Protein AF-A0A536AKN1-F1 (afdb_monomer)

Structure (mmCIF, N/CA/C/O backbone):
data_AF-A0A536AKN1-F1
#
_entry.id   AF-A0A536AKN1-F1
#
loop_
_atom_site.group_PDB
_atom_site.id
_atom_site.type_symbol
_atom_site.label_atom_id
_atom_site.label_alt_id
_atom_site.label_comp_id
_atom_site.label_asym_id
_atom_site.label_entity_id
_atom_site.label_seq_id
_atom_site.pdbx_PDB_ins_code
_atom_site.Cartn_x
_atom_site.Cartn_y
_atom_site.Cartn_z
_atom_site.occupancy
_atom_site.B_iso_or_equiv
_atom_site.auth_seq_id
_atom_site.auth_comp_id
_atom_site.auth_asym_id
_atom_site.auth_atom_id
_atom_site.pdbx_PDB_model_num
ATOM 1 N N . MET A 1 1 ? 5.788 7.776 -11.706 1.00 53.94 1 MET A N 1
ATOM 2 C CA . MET A 1 1 ? 6.090 7.745 -10.256 1.00 53.94 1 MET A CA 1
ATOM 3 C C . MET A 1 1 ? 5.157 8.608 -9.412 1.00 53.94 1 MET A C 1
ATOM 5 O O . MET A 1 1 ? 4.676 8.096 -8.413 1.00 53.94 1 MET A O 1
ATOM 9 N N . PHE A 1 2 ? 4.840 9.856 -9.796 1.00 59.47 2 PHE A N 1
ATOM 10 C CA . PHE A 1 2 ? 3.999 10.760 -8.983 1.00 59.47 2 PHE A CA 1
ATOM 11 C C . PHE A 1 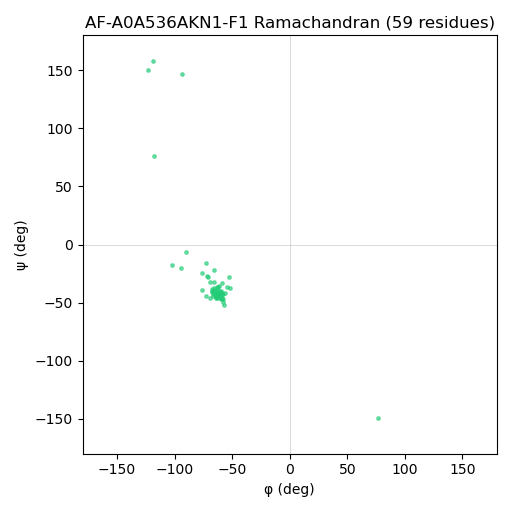2 ? 2.656 10.165 -8.516 1.00 59.47 2 PHE A C 1
ATOM 13 O O . PHE A 1 2 ? 2.271 10.373 -7.372 1.00 59.47 2 PHE A O 1
ATOM 20 N N . ALA A 1 3 ? 1.984 9.359 -9.346 1.00 69.38 3 ALA A N 1
ATOM 21 C CA . ALA A 1 3 ? 0.699 8.757 -8.983 1.00 69.38 3 ALA A CA 1
ATOM 22 C C . ALA A 1 3 ? 0.775 7.789 -7.782 1.00 69.38 3 ALA A C 1
ATOM 24 O O . ALA A 1 3 ? -0.113 7.813 -6.935 1.00 69.38 3 ALA A O 1
ATOM 25 N N . ILE A 1 4 ? 1.829 6.971 -7.666 1.00 73.00 4 ILE A N 1
ATOM 26 C CA . ILE A 1 4 ? 1.962 5.991 -6.569 1.00 73.00 4 ILE A CA 1
ATOM 27 C C . ILE A 1 4 ? 2.357 6.672 -5.261 1.00 73.00 4 ILE A C 1
ATOM 29 O O . ILE A 1 4 ? 1.807 6.343 -4.214 1.00 73.00 4 ILE A O 1
ATOM 33 N N . ALA A 1 5 ? 3.241 7.670 -5.321 1.00 76.88 5 ALA A N 1
ATOM 34 C CA . ALA A 1 5 ? 3.626 8.439 -4.141 1.00 76.88 5 ALA A CA 1
ATOM 35 C C . ALA A 1 5 ? 2.423 9.185 -3.529 1.00 76.88 5 ALA A C 1
ATOM 37 O O . ALA A 1 5 ? 2.220 9.160 -2.315 1.00 76.88 5 ALA A O 1
ATOM 38 N N . SER A 1 6 ? 1.564 9.792 -4.359 1.00 77.94 6 SER A N 1
ATOM 39 C CA . SER A 1 6 ? 0.314 10.401 -3.881 1.00 77.94 6 SER A CA 1
ATOM 40 C C . SER A 1 6 ? -0.637 9.371 -3.258 1.00 77.94 6 SER A C 1
ATOM 42 O O . SER A 1 6 ? -1.282 9.660 -2.250 1.00 77.94 6 SER A O 1
ATOM 44 N N . TRP A 1 7 ? -0.682 8.153 -3.803 1.00 81.19 7 TRP A N 1
ATOM 45 C CA . TRP A 1 7 ? -1.464 7.044 -3.252 1.00 81.19 7 TRP A CA 1
ATOM 46 C C . TRP A 1 7 ? -0.938 6.544 -1.901 1.00 81.19 7 TRP A C 1
ATOM 48 O O . TRP A 1 7 ? -1.734 6.304 -0.997 1.00 81.19 7 TRP A O 1
ATOM 58 N N . GLN A 1 8 ? 0.380 6.449 -1.717 1.00 88.94 8 GLN A N 1
ATOM 59 C CA . GLN A 1 8 ? 1.002 6.095 -0.433 1.00 88.94 8 GLN A CA 1
ATOM 60 C C . GLN A 1 8 ? 0.602 7.068 0.683 1.00 88.94 8 GLN A C 1
ATOM 62 O O . GLN A 1 8 ? 0.274 6.651 1.796 1.00 88.94 8 GLN A O 1
ATOM 67 N N . ILE A 1 9 ? 0.576 8.369 0.382 1.00 90.62 9 ILE A N 1
ATOM 68 C CA . ILE A 1 9 ? 0.163 9.405 1.339 1.00 90.62 9 ILE A CA 1
ATOM 69 C C . ILE A 1 9 ? -1.314 9.236 1.723 1.00 90.62 9 ILE A C 1
ATOM 71 O O . ILE A 1 9 ? -1.652 9.298 2.908 1.00 90.62 9 ILE A O 1
ATOM 75 N N . GLU A 1 10 ? -2.188 8.988 0.748 1.00 90.81 10 GLU A N 1
ATOM 76 C CA . GLU A 1 10 ? -3.621 8.786 0.987 1.00 90.81 10 GLU A CA 1
ATOM 77 C C . GLU A 1 10 ? -3.897 7.500 1.785 1.00 90.81 10 GLU A C 1
ATOM 79 O O . GLU A 1 10 ? -4.642 7.527 2.765 1.00 90.81 10 GLU A O 1
ATOM 84 N N . LEU A 1 11 ? -3.239 6.387 1.444 1.00 90.69 11 LEU A N 1
ATOM 85 C CA . LEU A 1 11 ? -3.350 5.125 2.184 1.00 90.69 11 LEU A CA 1
ATOM 86 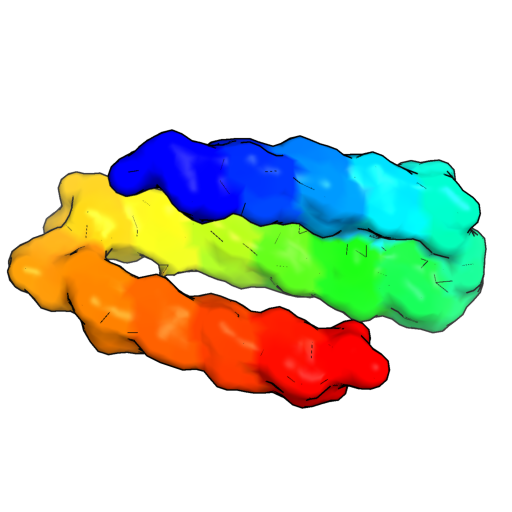C C . LEU A 1 11 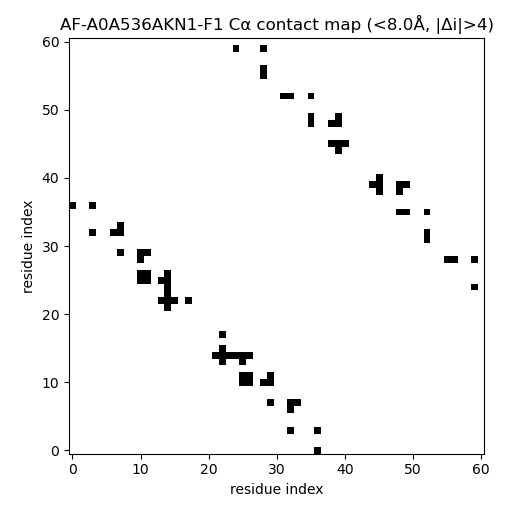? -2.874 5.273 3.631 1.00 90.69 11 LEU A C 1
ATOM 88 O O . LEU A 1 11 ? -3.551 4.818 4.555 1.00 90.69 11 LEU A O 1
ATOM 92 N N . ARG A 1 12 ? -1.755 5.978 3.848 1.00 93.81 12 ARG A N 1
ATOM 93 C CA . ARG A 1 12 ? -1.260 6.296 5.192 1.00 93.81 12 ARG A CA 1
ATOM 94 C C . ARG A 1 12 ? -2.260 7.153 5.966 1.00 93.81 12 ARG A C 1
ATOM 96 O O . ARG A 1 12 ? -2.505 6.883 7.140 1.00 93.81 12 ARG A O 1
ATOM 103 N N . ARG A 1 13 ? -2.865 8.159 5.328 1.00 94.25 13 ARG A N 1
ATOM 104 C CA . ARG A 1 13 ? -3.897 8.998 5.956 1.00 94.25 13 ARG A CA 1
ATOM 105 C C . ARG A 1 13 ? -5.111 8.166 6.378 1.00 94.25 13 ARG A C 1
ATOM 107 O O . ARG A 1 13 ? -5.560 8.302 7.515 1.00 94.25 13 ARG A O 1
ATOM 114 N N . ARG A 1 14 ? -5.611 7.278 5.514 1.00 91.31 14 ARG A N 1
ATOM 115 C CA . ARG A 1 14 ? -6.730 6.373 5.837 1.00 91.31 14 ARG A CA 1
ATOM 116 C C . ARG A 1 14 ? -6.376 5.410 6.966 1.00 91.31 14 ARG A C 1
ATOM 118 O O . ARG A 1 14 ? -7.107 5.321 7.942 1.00 91.31 14 ARG A O 1
ATOM 125 N N . MET A 1 15 ? -5.196 4.794 6.913 1.00 94.19 15 MET A N 1
ATOM 126 C CA . MET A 1 15 ? -4.702 3.927 7.986 1.00 94.19 15 MET A CA 1
ATOM 127 C C . MET A 1 15 ? -4.660 4.638 9.347 1.00 94.19 15 MET A C 1
ATOM 129 O O . MET A 1 15 ? -5.027 4.048 10.356 1.00 94.19 15 MET A O 1
ATOM 133 N N . LEU A 1 16 ? -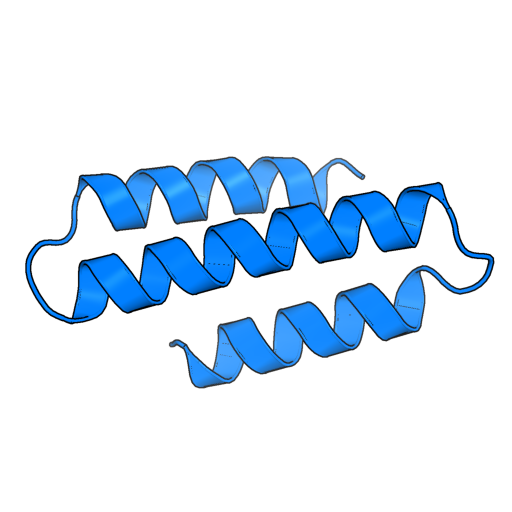4.217 5.897 9.395 1.00 93.94 16 LEU A N 1
ATOM 134 C CA . LEU A 1 16 ? -4.128 6.654 10.649 1.00 93.94 16 LEU A CA 1
ATOM 135 C C . LEU A 1 16 ? -5.487 7.157 11.160 1.00 93.94 16 LEU A C 1
ATOM 137 O O . LEU A 1 16 ? -5.633 7.405 12.355 1.00 93.94 16 LEU A O 1
ATOM 141 N N . THR A 1 17 ? -6.467 7.332 10.273 1.00 93.06 17 THR A N 1
ATOM 142 C CA . THR A 1 17 ? -7.801 7.860 10.615 1.00 93.06 17 THR A CA 1
ATOM 143 C C . THR A 1 17 ? -8.828 6.764 10.893 1.00 93.06 17 THR A C 1
ATOM 145 O O . THR A 1 17 ? -9.819 7.015 11.577 1.00 93.06 17 THR A O 1
ATOM 148 N N . THR A 1 18 ? -8.592 5.540 10.423 1.00 90.19 18 THR A N 1
ATOM 149 C CA . THR A 1 18 ? -9.449 4.380 10.678 1.00 90.19 18 THR A CA 1
ATOM 150 C C . THR A 1 18 ? -8.964 3.571 11.889 1.00 90.19 18 THR A C 1
ATOM 152 O O . THR A 1 18 ? -7.767 3.458 12.140 1.00 90.19 18 THR A O 1
ATOM 155 N N . ARG A 1 19 ? -9.893 2.974 12.649 1.00 88.12 19 ARG A N 1
ATOM 156 C CA . ARG A 1 19 ? -9.600 2.074 13.782 1.00 88.12 19 ARG A CA 1
ATOM 157 C C . ARG A 1 19 ? -10.177 0.681 13.537 1.00 88.12 19 ARG A C 1
ATOM 159 O O . ARG A 1 19 ? -11.126 0.515 12.776 1.00 88.12 19 ARG A O 1
ATOM 166 N N . GLY A 1 20 ? -9.632 -0.324 14.219 1.00 86.62 20 GLY A N 1
ATOM 167 C CA . GLY A 1 20 ? -10.133 -1.699 14.145 1.00 86.62 20 GLY A CA 1
ATOM 168 C C . GLY A 1 20 ? -9.720 -2.415 12.857 1.00 86.62 20 GLY A C 1
ATOM 169 O O . GLY A 1 20 ? -8.653 -2.161 12.306 1.00 86.62 20 GLY A O 1
ATOM 170 N N . ARG A 1 21 ? -10.551 -3.342 12.369 1.00 84.56 21 ARG A N 1
ATOM 171 C CA . ARG A 1 21 ? -10.190 -4.263 11.272 1.00 84.56 21 ARG A CA 1
ATOM 172 C C . ARG A 1 21 ? -9.798 -3.554 9.970 1.00 84.56 21 ARG A C 1
ATOM 174 O O . ARG A 1 21 ? -8.935 -4.039 9.242 1.00 84.56 21 ARG A O 1
ATOM 181 N N . GLU A 1 22 ? -10.400 -2.405 9.688 1.00 87.50 22 GLU A N 1
ATOM 182 C CA . GLU A 1 22 ? -10.104 -1.627 8.485 1.00 87.50 22 GLU A CA 1
ATOM 183 C C . GLU A 1 22 ? -8.728 -0.949 8.531 1.00 87.50 22 GLU A C 1
ATOM 185 O O . GLU A 1 22 ? -8.095 -0.790 7.490 1.00 87.50 22 GLU A O 1
ATOM 190 N N . GLN A 1 23 ? -8.200 -0.644 9.721 1.00 90.69 23 GLN A N 1
ATOM 191 C CA . GLN A 1 23 ? -6.843 -0.114 9.870 1.00 90.69 23 GLN A CA 1
ATOM 192 C C . GLN A 1 23 ? -5.798 -1.085 9.300 1.00 90.69 23 GLN A C 1
ATOM 194 O O . GLN A 1 23 ? -4.901 -0.672 8.566 1.00 90.69 23 GLN A O 1
ATOM 199 N N . GLY A 1 24 ? -5.956 -2.386 9.569 1.00 90.25 24 GLY A N 1
ATOM 200 C CA . GLY A 1 24 ? -5.094 -3.431 9.010 1.00 90.25 24 GLY A CA 1
ATOM 201 C C . GLY A 1 24 ? -5.231 -3.581 7.490 1.00 90.25 24 GLY A C 1
ATOM 202 O O . GLY A 1 24 ? -4.247 -3.867 6.809 1.00 90.25 24 GLY A O 1
ATOM 203 N N . ARG A 1 25 ? -6.426 -3.329 6.935 1.00 89.81 25 ARG A N 1
ATOM 204 C CA . ARG A 1 25 ? -6.664 -3.327 5.478 1.00 89.81 25 ARG A CA 1
ATOM 205 C C . ARG A 1 25 ? -5.867 -2.206 4.806 1.00 89.81 25 ARG A C 1
ATOM 207 O O . ARG A 1 25 ? -5.176 -2.459 3.822 1.00 89.81 25 ARG A O 1
ATOM 214 N N . TRP A 1 26 ? -5.902 -0.997 5.369 1.00 92.25 26 TRP A N 1
ATOM 215 C CA . TRP A 1 26 ? -5.128 0.140 4.862 1.00 92.25 26 TRP A CA 1
ATOM 216 C C . TRP A 1 26 ? -3.618 -0.046 5.032 1.00 92.25 26 TRP A C 1
ATOM 218 O O . TRP A 1 26 ? -2.868 0.292 4.119 1.00 92.25 26 TRP A O 1
ATOM 228 N N . ALA A 1 27 ? -3.174 -0.632 6.150 1.00 91.19 27 ALA A N 1
ATOM 229 C CA . ALA A 1 27 ? -1.764 -0.958 6.370 1.00 91.19 27 ALA A CA 1
ATOM 230 C C . ALA A 1 27 ? -1.224 -1.920 5.297 1.00 91.19 27 ALA A C 1
ATOM 232 O O . ALA A 1 27 ? -0.171 -1.666 4.718 1.00 91.19 27 ALA A O 1
ATOM 233 N N . ARG A 1 28 ? -1.991 -2.966 4.957 1.00 91.19 28 ARG A N 1
ATOM 234 C CA . ARG A 1 28 ? -1.614 -3.932 3.915 1.00 91.19 28 ARG A CA 1
ATOM 235 C C . ARG A 1 28 ? -1.549 -3.308 2.521 1.00 91.19 28 ARG A C 1
ATOM 237 O O . ARG A 1 28 ? -0.652 -3.621 1.748 1.00 91.19 28 ARG A O 1
ATOM 244 N N . LEU A 1 29 ? -2.485 -2.417 2.190 1.00 90.56 29 LEU A N 1
ATOM 245 C CA . LEU A 1 29 ? -2.440 -1.685 0.920 1.00 90.56 29 LEU A CA 1
ATOM 246 C C . LEU A 1 29 ? -1.232 -0.745 0.840 1.00 90.56 29 LEU A C 1
ATOM 248 O O . LEU A 1 29 ? -0.643 -0.598 -0.229 1.00 90.56 29 LEU A O 1
ATOM 252 N N . LEU A 1 30 ? -0.863 -0.110 1.957 1.00 91.00 30 LEU A N 1
ATOM 253 C CA . LEU A 1 30 ? 0.315 0.750 2.020 1.00 91.00 30 LEU A CA 1
ATOM 254 C C . LEU A 1 30 ? 1.599 -0.059 1.781 1.00 91.00 30 LEU A C 1
ATOM 256 O O . LEU A 1 30 ? 2.418 0.352 0.965 1.00 91.00 30 LEU A O 1
ATOM 260 N N . GLU A 1 31 ? 1.741 -1.221 2.417 1.00 91.12 31 GLU A N 1
ATOM 261 C CA . GLU A 1 31 ? 2.860 -2.151 2.197 1.00 91.12 31 GLU A CA 1
ATOM 262 C C . GLU A 1 31 ? 2.967 -2.580 0.722 1.00 91.12 31 GLU A C 1
ATOM 264 O O . GLU A 1 31 ? 3.987 -2.333 0.080 1.00 91.12 31 GLU A O 1
ATOM 269 N N . LEU A 1 32 ? 1.863 -3.060 0.133 1.00 88.88 32 LEU A N 1
ATOM 270 C CA . LEU A 1 32 ? 1.779 -3.421 -1.291 1.00 88.88 32 LEU A CA 1
ATOM 271 C C . LEU A 1 32 ? 2.197 -2.280 -2.228 1.00 88.88 32 LEU A C 1
ATOM 273 O O . LEU A 1 32 ? 2.797 -2.519 -3.278 1.00 88.88 32 LEU A O 1
ATOM 277 N N . SER A 1 33 ? 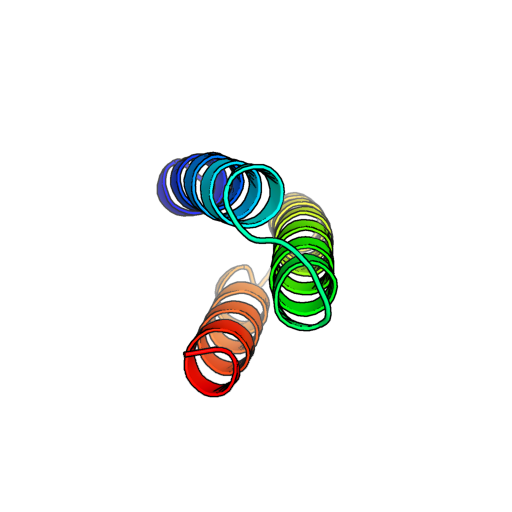1.875 -1.034 -1.874 1.00 87.00 33 SER A N 1
ATOM 278 C CA . SER A 1 33 ? 2.251 0.126 -2.687 1.00 87.00 33 SER A CA 1
ATOM 279 C C . SER A 1 33 ? 3.760 0.399 -2.670 1.00 87.00 33 SER A C 1
ATOM 281 O O . SER A 1 33 ? 4.301 0.855 -3.677 1.00 87.00 33 SER A O 1
ATOM 283 N N . TYR A 1 34 ? 4.446 0.113 -1.556 1.00 86.69 34 TYR A N 1
ATOM 284 C CA . TYR A 1 34 ? 5.904 0.220 -1.459 1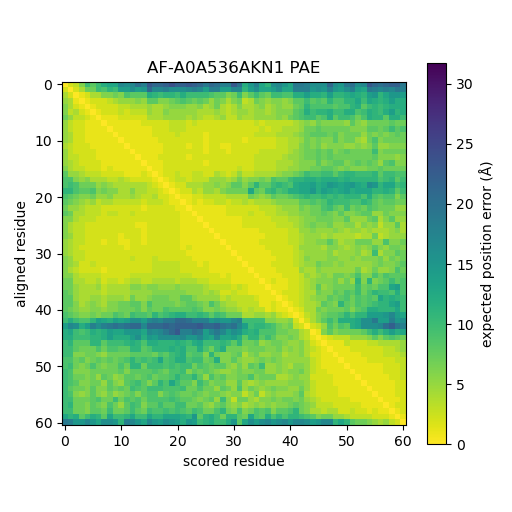.00 86.69 34 TYR A CA 1
ATOM 285 C C . TYR A 1 34 ? 6.597 -0.902 -2.228 1.00 86.69 34 TYR A C 1
ATOM 287 O O . TYR A 1 34 ? 7.497 -0.609 -3.015 1.00 86.69 34 TYR A O 1
ATOM 295 N N . ASP A 1 35 ? 6.122 -2.143 -2.088 1.00 85.81 35 ASP A N 1
ATOM 296 C CA . ASP A 1 35 ? 6.630 -3.276 -2.867 1.00 85.81 35 ASP A CA 1
ATOM 297 C C . ASP A 1 35 ? 6.485 -3.008 -4.363 1.00 85.81 35 ASP A C 1
ATOM 299 O O . ASP A 1 35 ? 7.440 -3.147 -5.125 1.00 85.81 35 ASP A O 1
ATOM 303 N N . THR A 1 36 ? 5.305 -2.541 -4.781 1.00 82.25 36 THR A N 1
ATOM 304 C CA . THR A 1 36 ? 5.042 -2.188 -6.178 1.00 82.25 36 THR A CA 1
ATOM 305 C C . THR A 1 36 ? 6.027 -1.132 -6.655 1.00 82.25 36 THR A C 1
ATOM 307 O O . THR A 1 36 ? 6.643 -1.330 -7.695 1.00 82.25 36 THR A O 1
ATOM 310 N N . LEU A 1 37 ? 6.223 -0.041 -5.904 1.00 80.31 37 LEU A N 1
ATOM 311 C CA . LEU A 1 37 ? 7.166 1.014 -6.281 1.00 80.31 37 LEU A CA 1
ATOM 312 C C . LEU A 1 37 ? 8.596 0.475 -6.440 1.00 80.31 37 LEU A C 1
ATOM 314 O O . LEU A 1 37 ? 9.220 0.750 -7.463 1.00 80.31 37 LEU A O 1
ATOM 318 N N . GLY A 1 38 ? 9.068 -0.345 -5.497 1.00 79.31 38 GLY A N 1
ATOM 319 C CA . GLY A 1 38 ? 10.372 -1.006 -5.593 1.00 79.31 38 GLY A CA 1
ATOM 320 C C . GLY A 1 38 ? 10.480 -1.913 -6.823 1.00 79.31 38 GLY A C 1
ATOM 321 O O . GLY A 1 38 ? 11.477 -1.872 -7.542 1.00 79.31 38 GLY A O 1
ATOM 322 N N . TYR A 1 39 ? 9.419 -2.663 -7.144 1.00 75.81 39 TYR A N 1
ATOM 323 C CA . TYR A 1 39 ? 9.347 -3.454 -8.374 1.00 75.81 39 TYR A CA 1
ATOM 324 C C . TYR A 1 39 ? 9.404 -2.583 -9.636 1.00 75.81 39 TYR A C 1
ATOM 326 O O . TYR A 1 39 ? 10.112 -2.952 -10.573 1.00 75.81 39 TYR A O 1
ATOM 334 N N . LEU A 1 40 ? 8.702 -1.443 -9.680 1.00 73.56 40 LEU A N 1
ATOM 335 C CA . LEU A 1 40 ? 8.742 -0.517 -10.822 1.00 73.56 40 LEU A CA 1
ATOM 336 C C . LEU A 1 40 ? 10.134 0.077 -11.042 1.00 73.56 40 LEU A C 1
ATOM 338 O O . LEU A 1 40 ? 10.520 0.304 -12.184 1.00 73.56 40 LEU A O 1
ATOM 342 N N . GLU A 1 41 ? 10.858 0.359 -9.960 1.00 74.50 41 GLU A N 1
ATOM 343 C CA . GLU A 1 41 ? 12.218 0.900 -10.020 1.00 74.50 41 GLU A CA 1
ATOM 344 C C . GLU A 1 41 ? 13.233 -0.142 -10.505 1.00 74.50 41 GLU A C 1
ATOM 346 O O . GLU A 1 41 ? 14.232 0.219 -11.124 1.00 74.50 41 GLU A O 1
ATOM 351 N N . GLN A 1 42 ? 12.968 -1.430 -10.264 1.00 74.25 42 GLN A N 1
ATOM 352 C CA . GLN A 1 42 ? 13.907 -2.520 -10.546 1.00 74.25 42 GLN A CA 1
ATOM 353 C C . GLN A 1 42 ? 13.599 -3.326 -11.819 1.00 74.25 42 GLN A C 1
ATOM 355 O O . GLN A 1 42 ? 14.476 -4.045 -12.295 1.00 74.25 42 GLN A O 1
ATOM 360 N N . ASN A 1 43 ? 12.384 -3.257 -12.382 1.00 67.75 43 ASN A N 1
ATOM 361 C CA . ASN A 1 43 ? 11.942 -4.180 -13.437 1.00 67.75 43 ASN A CA 1
ATOM 362 C C . ASN A 1 43 ? 11.497 -3.490 -14.732 1.00 67.75 43 ASN A C 1
ATOM 364 O O . ASN A 1 43 ? 10.922 -2.406 -14.743 1.00 67.75 43 ASN A O 1
ATOM 368 N N . VAL A 1 44 ? 11.693 -4.203 -15.846 1.00 58.78 44 VAL A N 1
ATOM 369 C CA . VAL A 1 44 ? 11.470 -3.721 -17.222 1.00 58.78 44 VAL A CA 1
ATOM 370 C C . VAL A 1 44 ? 9.979 -3.581 -17.589 1.00 58.78 44 VAL A C 1
ATOM 372 O O . VAL A 1 44 ? 9.656 -2.863 -18.532 1.00 58.78 44 VAL A O 1
ATOM 375 N N . SER A 1 45 ? 9.045 -4.184 -16.830 1.00 68.06 45 SER A N 1
ATOM 376 C CA . SER A 1 45 ? 7.589 -4.032 -17.054 1.00 68.06 45 SER A CA 1
ATOM 377 C C . SER A 1 45 ? 6.843 -3.381 -15.873 1.00 68.06 45 SER A C 1
ATOM 379 O O . SER A 1 45 ? 6.105 -4.047 -15.140 1.00 68.06 45 SER A O 1
ATOM 381 N N . PRO A 1 46 ? 6.968 -2.051 -15.713 1.00 67.88 46 PRO A N 1
ATOM 382 C CA . PRO A 1 46 ? 6.237 -1.252 -14.728 1.00 67.88 46 PRO A CA 1
ATOM 383 C C . PRO A 1 46 ? 4.708 -1.429 -14.757 1.00 67.88 46 PRO A C 1
ATOM 385 O O . PRO A 1 46 ? 3.997 -1.239 -13.772 1.00 67.88 46 PRO A O 1
ATOM 388 N N . ARG A 1 47 ? 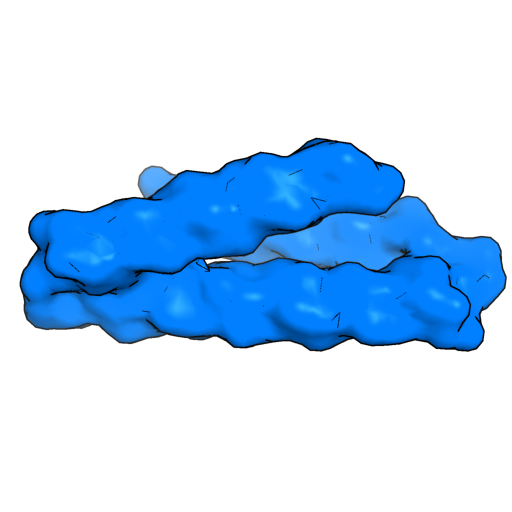4.165 -1.773 -15.923 1.00 76.62 47 ARG A N 1
ATOM 389 C CA . ARG A 1 47 ? 2.722 -1.778 -16.149 1.00 76.62 47 ARG A CA 1
ATOM 390 C C . ARG A 1 47 ? 2.002 -2.884 -15.373 1.00 76.62 47 ARG A C 1
ATOM 392 O O . ARG A 1 47 ? 0.994 -2.606 -14.734 1.00 76.62 47 ARG A O 1
ATOM 399 N N . LEU A 1 48 ? 2.532 -4.106 -15.392 1.00 74.62 48 LEU A N 1
ATOM 400 C CA . LEU A 1 48 ? 1.877 -5.269 -14.780 1.00 74.62 48 LEU A CA 1
ATOM 401 C C . LEU A 1 48 ? 1.824 -5.167 -13.246 1.00 74.62 48 LEU A C 1
ATOM 403 O O . LEU A 1 48 ? 0.803 -5.483 -12.631 1.00 74.62 48 LEU A O 1
ATOM 407 N N . ALA A 1 49 ? 2.909 -4.691 -12.630 1.00 72.12 49 ALA A N 1
ATOM 408 C CA . ALA A 1 49 ? 2.968 -4.475 -11.185 1.00 72.12 49 ALA A CA 1
ATOM 409 C C . ALA A 1 49 ? 1.943 -3.416 -10.748 1.00 72.12 49 ALA A C 1
ATOM 411 O O . ALA A 1 49 ? 1.206 -3.611 -9.782 1.00 72.12 49 ALA A O 1
ATOM 412 N N . PHE A 1 50 ? 1.821 -2.332 -11.521 1.00 76.31 50 PHE A N 1
ATOM 413 C CA . PHE A 1 50 ? 0.831 -1.295 -11.257 1.00 76.31 50 PHE A CA 1
ATOM 414 C C . PHE A 1 50 ? -0.615 -1.782 -11.450 1.00 76.31 50 PHE A C 1
ATOM 416 O O . PHE A 1 50 ? -1.471 -1.499 -10.616 1.00 76.31 50 PHE A O 1
ATOM 423 N N . GLU A 1 51 ? -0.897 -2.553 -12.503 1.00 82.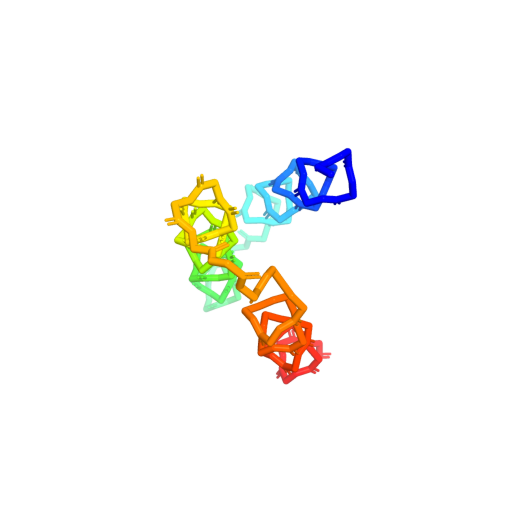50 51 GLU A N 1
ATOM 424 C CA . GLU A 1 51 ? -2.228 -3.136 -12.734 1.00 82.50 51 GLU A CA 1
ATOM 425 C C . GLU A 1 51 ? -2.639 -4.091 -11.598 1.00 82.50 51 GLU A C 1
ATOM 427 O O . GLU A 1 51 ? -3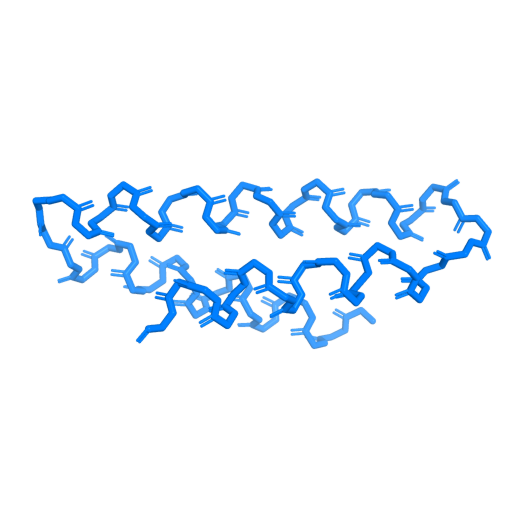.776 -4.036 -11.125 1.00 82.50 51 GLU A O 1
ATOM 432 N N . THR A 1 52 ? -1.701 -4.899 -11.095 1.00 79.69 52 THR A N 1
ATOM 433 C CA . THR A 1 52 ? -1.932 -5.796 -9.949 1.00 79.69 52 THR A CA 1
ATOM 434 C C . THR A 1 52 ? -2.256 -5.007 -8.681 1.00 79.69 52 THR A C 1
ATOM 436 O O . THR A 1 52 ? -3.220 -5.320 -7.981 1.00 79.69 52 THR A O 1
ATOM 439 N N . PHE A 1 53 ? -1.509 -3.933 -8.416 1.00 79.88 53 PHE A N 1
ATOM 440 C CA . PHE A 1 53 ? -1.772 -3.045 -7.287 1.00 79.88 53 PHE A CA 1
ATOM 441 C C . PHE A 1 53 ? -3.171 -2.412 -7.357 1.00 79.88 53 PHE A C 1
ATOM 443 O O . PHE A 1 53 ? -3.925 -2.463 -6.383 1.00 79.88 53 PHE A O 1
ATOM 450 N N . LEU A 1 54 ? -3.567 -1.882 -8.520 1.00 81.69 54 LEU A N 1
ATOM 451 C CA . LEU A 1 54 ? -4.896 -1.288 -8.706 1.00 81.69 54 LEU A CA 1
ATOM 452 C C . LEU A 1 54 ? -6.033 -2.301 -8.489 1.00 81.69 54 LEU A C 1
ATOM 454 O O . LEU A 1 54 ? -7.082 -1.943 -7.943 1.00 81.69 54 LEU A O 1
ATOM 458 N N . LEU A 1 55 ? -5.835 -3.562 -8.883 1.00 85.38 55 LEU A N 1
ATOM 459 C CA . LEU A 1 55 ? -6.801 -4.635 -8.635 1.00 85.38 55 LEU A CA 1
ATOM 460 C C . LEU A 1 55 ? -6.978 -4.915 -7.138 1.00 85.38 55 LEU A C 1
ATOM 462 O O . LEU A 1 55 ? -8.115 -5.042 -6.675 1.00 85.38 55 LEU A O 1
ATOM 466 N N . GLU A 1 56 ? -5.888 -4.963 -6.372 1.00 81.25 56 GLU A N 1
ATOM 467 C CA . GLU A 1 56 ? -5.949 -5.145 -4.917 1.00 81.25 56 GLU A CA 1
ATOM 468 C C . GLU A 1 56 ? -6.606 -3.945 -4.220 1.00 81.25 56 GLU A C 1
ATOM 470 O O . GLU A 1 56 ? -7.459 -4.132 -3.349 1.00 81.25 56 GLU A O 1
ATOM 475 N N . CYS A 1 57 ? -6.330 -2.716 -4.670 1.00 81.00 57 CYS A N 1
ATOM 476 C CA . CYS A 1 57 ? -7.041 -1.526 -4.195 1.00 81.00 57 CYS A CA 1
ATOM 477 C C . CYS A 1 57 ? -8.551 -1.597 -4.463 1.00 81.00 57 CYS A C 1
ATOM 479 O O . CYS A 1 57 ? -9.340 -1.231 -3.595 1.00 81.00 57 CYS A O 1
ATOM 481 N N . ARG A 1 58 ? -8.976 -2.099 -5.631 1.00 82.25 58 ARG A N 1
ATOM 482 C CA . ARG A 1 58 ? -10.404 -2.242 -5.962 1.00 82.25 58 ARG A CA 1
ATOM 483 C C . ARG A 1 58 ? -11.114 -3.256 -5.065 1.00 82.25 58 ARG A C 1
ATOM 485 O O . ARG A 1 58 ? -12.231 -2.992 -4.639 1.00 82.25 58 ARG A O 1
ATOM 492 N N . LYS A 1 59 ? -10.477 -4.391 -4.755 1.00 78.06 59 LYS A N 1
ATOM 493 C CA . LYS A 1 59 ? -11.000 -5.368 -3.776 1.00 78.06 59 LYS A CA 1
ATOM 494 C C . LYS A 1 59 ? -11.036 -4.801 -2.358 1.00 78.06 59 LYS A C 1
ATOM 496 O O . LYS A 1 59 ? -11.733 -5.330 -1.494 1.00 78.06 59 LYS A O 1
ATOM 501 N N . ALA A 1 60 ? -10.223 -3.780 -2.102 1.00 69.62 60 ALA A N 1
ATOM 502 C CA . ALA A 1 60 ? -10.107 -3.115 -0.820 1.00 69.62 60 ALA A CA 1
ATOM 503 C C . ALA A 1 60 ? -11.067 -1.919 -0.631 1.00 69.62 60 ALA A C 1
ATOM 505 O O . ALA A 1 60 ? -11.143 -1.386 0.477 1.00 69.62 60 ALA A O 1
ATOM 506 N N . SER A 1 61 ? -11.802 -1.520 -1.674 1.00 61.16 61 SER A N 1
ATOM 507 C CA . SER A 1 61 ? -12.947 -0.606 -1.560 1.00 61.16 61 SER A CA 1
ATOM 508 C C . SER A 1 61 ? -14.228 -1.349 -1.177 1.00 61.16 61 SER A C 1
ATOM 510 O O . SER A 1 61 ? -15.245 -0.644 -1.026 1.00 61.16 61 SER A O 1
#

Radius of gyration: 11.69 Å; Cα contacts (8 Å, |Δi|>4): 40; chains: 1; bounding box: 27×17×31 Å

Mean predicted aligned error: 6.01 Å

Sequence (61 aa):
MFAIASWQIELRRRMLTTRGREQGRWARLLELSYDTLGYLEQNVSPRLAFETFLLECRKAS

Foldseek 3Di:
DVVLVVVLVVLVVQLVVDDDPLVVLSVVLNVLSVVLVVCLVVDPDNPVSVVVSVVSVVVSD

Nearest PDB structures (foldseek):
  4err-assembly1_A  TM=5.786E-01  e=5.804E+00  Vibrio vulnificus
  7uio-assembly1_Bj  TM=4.134E-01  e=5.098E+00  Saccharomyces cerevisiae S288C
  7ui9-assembly1_j  TM=4.134E-01  e=9.140E+00  Saccharomyces cerevisiae S288C

Solvent-accessible surface area (backbone atoms only — not comparable to full-atom values): 3437 Å² total; per-residue (Å²): 112,71,70,59,58,56,46,44,54,51,30,48,52,49,26,74,74,42,71,68,76,60,19,58,53,28,49,52,53,35,53,52,51,52,54,38,52,54,47,42,76,73,44,98,62,47,62,62,52,51,53,52,50,54,51,54,53,59,77,70,107

pLDDT: mean 81.66, std 9.78, range [53.94, 94.25]

Secondary structure (DSSP, 8-state):
-HHHHHHHHHHHHHHHH--THHHHHHHHHHHHHHHHHHHHHH-S-HHHHHHHHHHHHHHT-